Protein AF-A0A2A2L6I9-F1 (afdb_monomer_lite)

Secondary structure (DSSP, 8-state):
-HHHHHHHHHHHHHHHHHHHHHHTTTTS---------TTS-HHHHHHHHHHHHHHHHHHHHHHHHH-TTTT-HHHHHHHHHHHHHHHHHHHHHHHHHHHHHHHHTTSS---HHHHHHHHHHHHHHHHHHHHHHHHHHHHHHHHHHHHHHHHHHHHHHHHHHHHHHHHHHHHHHTS------

Structure (mmCIF, N/CA/C/O backbone):
data_AF-A0A2A2L6I9-F1
#
_entry.id   AF-A0A2A2L6I9-F1
#
loop_
_atom_site.group_PDB
_atom_site.id
_atom_site.type_symbol
_atom_site.label_atom_id
_atom_site.label_alt_id
_atom_site.label_comp_id
_atom_site.label_asym_id
_atom_site.label_entity_id
_atom_site.label_seq_id
_atom_site.pdbx_PDB_ins_code
_atom_site.Cartn_x
_atom_site.Cartn_y
_atom_site.Cartn_z
_atom_site.occupancy
_atom_site.B_iso_or_equiv
_atom_site.auth_seq_id
_atom_site.auth_comp_id
_atom_site.auth_asym_id
_atom_site.auth_atom_id
_atom_site.pdbx_PDB_model_num
ATOM 1 N N . MET A 1 1 ? -17.075 16.777 14.984 1.00 38.91 1 MET A N 1
ATOM 2 C CA . MET A 1 1 ? -16.434 16.858 13.651 1.00 38.91 1 MET A CA 1
ATOM 3 C C . MET A 1 1 ? -14.993 17.407 13.669 1.00 38.91 1 MET A C 1
ATOM 5 O O . MET A 1 1 ? -14.128 16.687 13.189 1.00 38.91 1 MET A O 1
ATOM 9 N N . PRO A 1 2 ? -14.644 18.585 14.237 1.00 40.34 2 PRO A N 1
ATOM 10 C CA . PRO A 1 2 ? -13.275 19.138 14.115 1.00 40.34 2 PRO A CA 1
ATOM 11 C C . PRO A 1 2 ? -12.189 18.403 14.934 1.00 40.34 2 PRO A C 1
ATOM 13 O O . PRO A 1 2 ? -11.022 18.382 14.549 1.00 40.34 2 PRO A O 1
ATOM 16 N N . LEU A 1 3 ? -12.564 17.733 16.030 1.00 40.69 3 LEU A N 1
ATOM 17 C CA . LEU A 1 3 ? -11.631 16.991 16.896 1.00 40.69 3 LEU A CA 1
ATOM 18 C C . LEU A 1 3 ? -11.050 15.724 16.234 1.00 40.69 3 LEU A C 1
ATOM 20 O O . LEU A 1 3 ? -9.909 15.354 16.504 1.00 40.69 3 LEU A O 1
ATOM 24 N N . GLN A 1 4 ? -11.801 15.088 15.329 1.00 46.38 4 GLN A N 1
ATOM 25 C CA . GLN A 1 4 ? -11.391 13.858 14.635 1.00 46.38 4 GLN A CA 1
ATOM 26 C C . GLN A 1 4 ? -10.312 14.131 13.573 1.00 46.38 4 GLN A C 1
ATOM 28 O O . GLN A 1 4 ? -9.378 13.346 13.420 1.00 46.38 4 GLN A O 1
ATOM 33 N N . ILE A 1 5 ? -10.392 15.281 12.893 1.00 47.16 5 ILE A N 1
ATOM 34 C CA . ILE A 1 5 ? -9.386 15.738 11.919 1.00 47.16 5 ILE A CA 1
ATOM 35 C C . ILE A 1 5 ? -8.085 16.121 12.634 1.00 47.16 5 ILE A C 1
ATOM 37 O O . ILE A 1 5 ? -7.003 15.747 12.186 1.00 47.16 5 ILE A O 1
ATOM 41 N N . GLY A 1 6 ? -8.185 16.793 13.787 1.00 37.38 6 GLY A N 1
ATOM 42 C CA . GLY A 1 6 ? -7.021 17.161 14.599 1.00 37.38 6 GLY A CA 1
ATOM 43 C C . GLY A 1 6 ? -6.247 15.955 15.139 1.00 37.38 6 GLY A C 1
ATOM 44 O O . GLY A 1 6 ? -5.018 15.982 15.174 1.00 37.38 6 GLY A O 1
ATOM 45 N N . LEU A 1 7 ? -6.944 14.877 15.514 1.00 45.28 7 LEU A N 1
ATOM 46 C CA . LEU A 1 7 ? -6.308 13.625 15.937 1.00 45.28 7 LEU A CA 1
ATOM 47 C C . LEU A 1 7 ? -5.607 12.920 14.769 1.00 45.28 7 LEU A C 1
ATOM 49 O O . LEU A 1 7 ? -4.451 12.538 14.913 1.00 45.28 7 LEU A O 1
ATOM 53 N N . ARG A 1 8 ? -6.245 12.840 13.592 1.00 50.06 8 ARG A N 1
ATOM 54 C CA . ARG A 1 8 ? -5.625 12.260 12.386 1.00 50.06 8 ARG A CA 1
ATOM 55 C C . ARG A 1 8 ? -4.367 13.015 11.954 1.00 50.06 8 ARG A C 1
ATOM 57 O O . ARG A 1 8 ? -3.355 12.382 11.676 1.00 50.06 8 ARG A O 1
ATOM 64 N N . LEU A 1 9 ? -4.391 14.350 11.967 1.00 46.31 9 LEU A N 1
ATOM 65 C CA . LEU A 1 9 ? -3.218 15.173 11.646 1.00 46.31 9 LEU A CA 1
ATOM 66 C C . LEU A 1 9 ? -2.073 14.978 12.646 1.00 46.31 9 LEU A C 1
ATOM 68 O O . LEU A 1 9 ? -0.921 14.885 12.237 1.00 46.31 9 LEU A O 1
ATOM 72 N N . LYS A 1 10 ? -2.372 14.863 13.946 1.00 51.19 10 LYS A N 1
ATOM 73 C CA . LYS A 1 10 ? -1.352 14.593 14.973 1.00 51.19 10 LYS A CA 1
ATOM 74 C C . LYS A 1 10 ? -0.727 13.207 14.819 1.00 51.19 10 LYS A C 1
ATOM 76 O O . LYS A 1 10 ? 0.487 13.084 14.953 1.00 51.19 10 LYS A O 1
ATOM 81 N N . THR A 1 11 ? -1.523 12.189 14.492 1.00 52.75 11 THR A N 1
ATOM 82 C CA . THR A 1 11 ? -1.024 10.832 14.224 1.00 52.75 11 THR A CA 1
ATOM 83 C C . THR A 1 11 ? -0.138 10.797 12.978 1.00 52.75 11 THR A C 1
ATOM 85 O O . THR A 1 11 ? 0.939 10.210 13.021 1.00 52.75 11 THR A O 1
ATOM 88 N N . ILE A 1 12 ? -0.531 11.494 11.905 1.00 54.88 12 ILE A N 1
ATOM 89 C CA . ILE A 1 12 ? 0.277 11.625 10.682 1.00 54.88 12 ILE A CA 1
ATOM 90 C C . ILE A 1 12 ? 1.595 12.353 10.977 1.00 54.88 12 ILE A C 1
ATOM 92 O O . ILE A 1 12 ? 2.658 11.855 10.616 1.00 54.88 12 ILE A O 1
ATOM 96 N N . SER A 1 13 ? 1.558 13.486 11.685 1.00 50.38 13 SER A N 1
ATOM 97 C CA . SER A 1 13 ? 2.772 14.221 12.062 1.00 50.38 13 SER A CA 1
ATOM 98 C C . SER A 1 13 ? 3.706 13.390 12.943 1.00 50.38 13 SER A C 1
ATOM 100 O O . SER A 1 13 ? 4.908 13.369 12.699 1.00 50.38 13 SER A O 1
ATOM 102 N N . SER A 1 14 ? 3.167 12.643 13.910 1.00 46.91 14 SER A N 1
ATOM 103 C CA . SER A 1 14 ? 3.964 11.767 14.777 1.00 46.91 14 SER A CA 1
ATOM 104 C C . SER A 1 14 ? 4.599 10.602 14.007 1.00 46.91 14 SER A C 1
ATOM 106 O O . SER A 1 14 ? 5.766 10.285 14.233 1.00 46.91 14 SER A O 1
ATOM 108 N N . ALA A 1 15 ? 3.881 10.009 13.051 1.00 49.06 15 ALA A N 1
ATOM 109 C CA . ALA A 1 15 ? 4.420 8.953 12.199 1.00 49.06 15 ALA A CA 1
ATOM 110 C C . ALA A 1 15 ? 5.501 9.477 11.231 1.00 49.06 15 ALA A C 1
ATOM 112 O O . ALA A 1 15 ? 6.518 8.815 11.021 1.00 49.06 15 ALA A O 1
ATOM 113 N N . MET A 1 16 ? 5.337 10.695 10.698 1.00 47.97 16 MET A N 1
ATOM 114 C CA . MET A 1 16 ? 6.369 11.362 9.893 1.00 47.97 16 MET A CA 1
ATOM 115 C C . MET A 1 16 ? 7.635 11.683 10.704 1.00 47.97 16 MET A C 1
ATOM 117 O O . MET A 1 16 ? 8.743 11.543 10.183 1.00 47.97 16 MET A O 1
ATOM 121 N N . GLU A 1 17 ? 7.495 12.076 11.974 1.00 51.25 17 GLU A N 1
ATOM 122 C CA . GLU A 1 17 ? 8.618 12.303 12.897 1.00 51.25 17 GLU A CA 1
ATOM 123 C C . GLU A 1 17 ? 9.405 11.002 13.138 1.00 51.25 17 GLU A C 1
ATOM 125 O O . GLU A 1 17 ? 10.629 10.970 13.012 1.00 51.25 17 GLU A O 1
ATOM 130 N N . GLN A 1 18 ? 8.705 9.890 13.398 1.00 55.19 18 GLN A N 1
ATOM 131 C CA . GLN A 1 18 ? 9.340 8.584 13.613 1.00 55.19 18 GLN A CA 1
ATOM 132 C C . GLN A 1 18 ? 10.045 8.046 12.360 1.00 55.19 18 GLN A C 1
ATOM 134 O O . GLN A 1 18 ? 11.099 7.415 12.469 1.00 55.19 18 GLN A O 1
ATOM 139 N N . LEU A 1 19 ? 9.516 8.333 11.168 1.00 52.22 19 LEU A N 1
ATOM 140 C CA . LEU A 1 19 ? 10.171 8.002 9.901 1.00 52.22 19 LEU A CA 1
ATOM 141 C C . LEU A 1 19 ? 11.444 8.826 9.676 1.00 52.22 19 LEU A C 1
ATOM 143 O O . LEU A 1 19 ? 12.457 8.266 9.260 1.00 52.22 19 LEU A O 1
ATOM 147 N N . ARG A 1 20 ? 11.439 10.124 10.012 1.00 55.09 20 ARG A N 1
ATOM 148 C CA . ARG A 1 20 ? 12.654 10.956 9.967 1.00 55.09 20 ARG A CA 1
ATOM 149 C C . ARG A 1 20 ? 13.752 10.411 10.878 1.00 55.09 20 ARG A C 1
ATOM 151 O O . ARG A 1 20 ? 14.886 10.277 10.430 1.00 55.09 20 ARG A O 1
ATOM 158 N N . LEU A 1 21 ? 13.399 10.034 12.107 1.00 50.38 21 LEU A N 1
ATOM 159 C CA . LEU A 1 21 ? 14.338 9.476 13.088 1.00 50.38 21 LEU A CA 1
ATOM 160 C C . LEU A 1 21 ? 14.895 8.104 12.671 1.00 50.38 21 LEU A C 1
ATOM 162 O O . LEU A 1 21 ? 16.037 7.770 12.984 1.00 50.38 21 LEU A O 1
ATOM 166 N N . ARG A 1 22 ? 14.115 7.299 11.937 1.00 51.44 22 ARG A N 1
ATOM 167 C CA . ARG A 1 22 ? 14.594 6.027 11.377 1.00 51.44 22 ARG A CA 1
ATOM 168 C C . ARG A 1 22 ? 15.551 6.234 10.207 1.00 51.44 22 ARG A C 1
ATOM 170 O O . ARG A 1 22 ? 16.574 5.559 10.166 1.00 51.44 22 ARG A O 1
ATOM 177 N N . SER A 1 23 ? 15.272 7.183 9.315 1.00 47.41 23 SER A N 1
ATOM 178 C CA . SER A 1 23 ? 16.138 7.496 8.169 1.00 47.41 23 SER A CA 1
ATOM 179 C C . SER A 1 23 ? 17.520 8.017 8.576 1.00 47.41 23 SER A C 1
ATOM 181 O O . SER A 1 23 ? 18.491 7.767 7.870 1.00 47.41 23 SER A O 1
ATOM 183 N N . THR A 1 24 ? 17.646 8.680 9.729 1.00 46.28 24 THR A N 1
ATOM 184 C CA . THR A 1 24 ? 18.945 9.151 10.248 1.00 46.28 24 THR A CA 1
ATOM 185 C C . THR A 1 24 ? 19.776 8.062 10.933 1.00 46.28 24 THR A C 1
ATOM 187 O O . THR A 1 24 ? 20.969 8.257 11.134 1.00 46.28 24 THR A O 1
ATOM 190 N N . ASN A 1 25 ? 19.187 6.909 11.275 1.00 42.19 25 ASN A N 1
ATOM 191 C CA . ASN A 1 25 ? 19.908 5.806 11.924 1.00 42.19 25 ASN A CA 1
ATOM 192 C C . ASN A 1 25 ? 20.440 4.750 10.938 1.00 42.19 25 ASN A C 1
ATOM 194 O O . ASN A 1 25 ? 21.305 3.962 11.310 1.00 42.19 25 ASN A O 1
ATOM 198 N N . THR A 1 26 ? 19.974 4.729 9.681 1.00 40.12 26 THR A N 1
ATOM 199 C CA . THR A 1 26 ? 20.420 3.749 8.664 1.00 40.12 26 THR A CA 1
ATOM 200 C C . THR A 1 26 ? 21.701 4.157 7.925 1.00 40.12 26 THR A C 1
ATOM 202 O O . THR A 1 26 ? 22.209 3.375 7.124 1.00 40.12 26 THR A O 1
ATOM 205 N N . THR A 1 27 ? 22.262 5.342 8.184 1.00 42.59 27 THR A N 1
ATOM 206 C CA . THR A 1 27 ? 23.504 5.812 7.542 1.00 42.59 27 THR A CA 1
ATOM 207 C C . THR A 1 27 ? 24.783 5.402 8.278 1.00 42.59 27 THR A C 1
ATOM 209 O O . THR A 1 27 ? 25.868 5.666 7.771 1.00 42.59 27 THR A O 1
ATOM 212 N N . ASN A 1 28 ? 24.691 4.724 9.429 1.00 39.12 28 ASN A N 1
ATOM 213 C CA . ASN A 1 28 ? 25.862 4.407 10.266 1.00 39.12 28 ASN A CA 1
ATOM 214 C C . ASN A 1 28 ? 26.299 2.931 10.225 1.00 39.12 28 ASN A C 1
ATOM 216 O O . ASN A 1 28 ? 27.093 2.501 11.054 1.00 39.12 28 ASN A O 1
ATOM 220 N N . THR A 1 29 ? 25.813 2.138 9.269 1.00 37.53 29 THR A N 1
ATOM 221 C CA . THR A 1 29 ? 26.261 0.744 9.075 1.00 37.53 29 THR A CA 1
ATOM 222 C C . THR A 1 29 ? 26.540 0.468 7.600 1.00 37.53 29 THR A C 1
ATOM 224 O O . THR A 1 29 ? 25.998 -0.442 6.986 1.00 37.53 29 THR A O 1
ATOM 227 N N . ALA A 1 30 ? 27.394 1.302 7.008 1.00 43.31 30 ALA A N 1
ATOM 228 C CA . ALA A 1 30 ? 28.078 0.987 5.763 1.00 43.31 30 ALA A CA 1
ATOM 229 C C . ALA A 1 30 ? 29.505 0.542 6.102 1.00 43.31 30 ALA A C 1
ATOM 231 O O . ALA A 1 30 ? 30.431 1.348 6.132 1.00 43.31 30 ALA A O 1
ATOM 232 N N . THR A 1 31 ? 29.678 -0.749 6.365 1.00 33.31 31 THR A N 1
ATOM 233 C CA . THR A 1 31 ? 30.990 -1.396 6.292 1.00 33.31 31 THR A CA 1
ATOM 234 C C . THR A 1 31 ? 30.856 -2.656 5.465 1.00 33.31 31 THR A C 1
ATOM 236 O O . THR A 1 31 ? 30.152 -3.571 5.870 1.00 33.31 31 THR A O 1
ATOM 239 N N . SER A 1 32 ? 31.552 -2.619 4.327 1.00 39.22 32 SER A N 1
ATOM 240 C CA . SER A 1 32 ? 32.210 -3.731 3.642 1.00 39.22 32 SER A CA 1
ATOM 241 C C . SER A 1 32 ? 31.392 -4.996 3.403 1.00 39.22 32 SER A C 1
ATOM 243 O O . SER A 1 32 ? 31.122 -5.756 4.320 1.00 39.22 32 SER A O 1
ATOM 245 N N . ASP A 1 33 ? 31.038 -5.219 2.140 1.00 30.39 33 ASP A N 1
ATOM 246 C CA . ASP A 1 33 ? 31.552 -6.327 1.317 1.00 30.39 33 ASP A CA 1
ATOM 247 C C . ASP A 1 33 ? 30.871 -6.179 -0.053 1.00 30.39 33 ASP A C 1
ATOM 249 O O . ASP A 1 33 ? 29.650 -6.149 -0.174 1.00 30.39 33 ASP A O 1
ATOM 253 N N . SER A 1 34 ? 31.585 -5.647 -1.046 1.00 42.44 34 SER A N 1
ATOM 254 C CA . SER A 1 34 ? 32.344 -6.408 -2.047 1.00 42.44 34 SER A CA 1
ATOM 255 C C . SER A 1 34 ? 31.492 -7.485 -2.740 1.00 42.44 34 SER A C 1
ATOM 257 O O . SER A 1 34 ? 30.863 -8.308 -2.092 1.00 42.44 34 SER A O 1
ATOM 259 N N . GLU A 1 35 ? 31.485 -7.435 -4.077 1.00 33.31 35 GLU A N 1
ATOM 260 C CA . GLU A 1 35 ? 30.740 -8.299 -5.014 1.00 33.31 35 GLU A CA 1
ATOM 261 C C . GLU A 1 35 ? 29.328 -7.827 -5.405 1.00 33.31 35 GLU A C 1
ATOM 263 O O . GLU A 1 35 ? 28.286 -8.410 -5.105 1.00 33.31 35 GLU A O 1
ATOM 268 N N . TRP A 1 36 ? 29.322 -6.773 -6.226 1.00 39.94 36 TRP A N 1
ATOM 269 C CA . TRP A 1 36 ? 28.237 -6.421 -7.142 1.00 39.94 36 TRP A CA 1
ATOM 270 C C . TRP A 1 36 ? 27.996 -7.566 -8.148 1.00 39.94 36 TRP A C 1
ATOM 272 O O . TRP A 1 36 ? 28.469 -7.545 -9.286 1.00 39.94 36 TRP A O 1
ATOM 282 N N . SER A 1 37 ? 27.272 -8.601 -7.715 1.00 31.28 37 SER A N 1
ATOM 283 C CA . SER A 1 37 ? 26.830 -9.699 -8.573 1.00 31.28 37 SER A CA 1
ATOM 284 C C . SER A 1 37 ? 25.782 -9.182 -9.562 1.00 31.28 37 SER A C 1
ATOM 286 O O . SER A 1 37 ? 24.651 -8.841 -9.217 1.00 31.28 37 SER A O 1
ATOM 288 N N . THR A 1 38 ? 26.177 -9.110 -10.827 1.00 36.50 38 THR A N 1
ATOM 289 C CA . THR A 1 38 ? 25.516 -8.458 -11.968 1.00 36.50 38 THR A CA 1
ATOM 290 C C . THR A 1 38 ? 24.217 -9.144 -12.438 1.00 36.50 38 THR A C 1
ATOM 292 O O . THR A 1 38 ? 23.836 -9.031 -13.603 1.00 36.50 38 THR A O 1
ATOM 295 N N . ARG A 1 39 ? 23.495 -9.868 -11.566 1.00 38.41 39 ARG A N 1
ATOM 296 C CA . ARG A 1 39 ? 22.352 -10.712 -11.974 1.00 38.41 39 ARG A CA 1
ATOM 297 C C . ARG A 1 39 ? 21.090 -10.637 -11.110 1.00 38.41 39 ARG A C 1
ATOM 299 O O . ARG A 1 39 ? 20.065 -11.185 -11.513 1.00 38.41 39 ARG A O 1
ATOM 306 N N . SER A 1 40 ? 21.091 -9.918 -9.992 1.00 39.00 40 SER A N 1
ATOM 307 C CA . SER A 1 40 ? 19.892 -9.681 -9.170 1.00 39.00 40 SER A CA 1
ATOM 308 C C . SER A 1 40 ? 19.272 -8.321 -9.514 1.00 39.00 40 SER A C 1
ATOM 310 O O . SER A 1 40 ? 19.580 -7.289 -8.928 1.00 39.00 40 SER A O 1
ATOM 312 N N . GLN A 1 41 ? 18.396 -8.313 -10.524 1.00 52.91 41 GLN A N 1
ATOM 313 C CA . GLN A 1 41 ? 17.720 -7.107 -11.014 1.00 52.91 41 GLN A CA 1
ATOM 314 C C . GLN A 1 41 ? 17.038 -6.305 -9.880 1.00 52.91 41 GLN A C 1
ATOM 316 O O . GLN A 1 41 ? 16.274 -6.892 -9.108 1.00 52.91 41 GLN A O 1
ATOM 321 N N . PRO A 1 42 ? 17.162 -4.962 -9.859 1.00 58.75 42 PRO A N 1
ATOM 322 C CA . PRO A 1 42 ? 16.393 -4.080 -8.971 1.00 58.75 42 PRO A CA 1
ATOM 323 C C . PRO A 1 42 ? 14.879 -4.345 -9.024 1.00 58.75 42 PRO A C 1
ATOM 325 O O . PRO A 1 42 ? 14.185 -4.259 -8.016 1.00 58.75 42 PRO A O 1
ATOM 328 N N . SER A 1 43 ? 14.364 -4.763 -10.185 1.00 62.28 43 SER A N 1
ATOM 329 C CA . SER A 1 43 ? 12.959 -5.137 -10.379 1.00 62.28 43 SER A CA 1
ATOM 330 C C . SER A 1 43 ? 12.532 -6.401 -9.621 1.00 62.28 43 SER A C 1
ATOM 332 O O . SER A 1 43 ? 11.356 -6.523 -9.287 1.00 62.28 43 SER A O 1
ATOM 334 N N . CYS A 1 44 ? 13.445 -7.333 -9.326 1.00 70.44 44 CYS A N 1
ATOM 335 C CA . CYS A 1 44 ? 13.152 -8.524 -8.523 1.00 70.44 44 CYS A CA 1
ATOM 336 C C . CYS A 1 44 ? 12.894 -8.141 -7.059 1.00 70.44 44 CYS A C 1
ATOM 338 O O . CYS A 1 44 ? 11.920 -8.599 -6.464 1.00 70.44 44 CYS A O 1
ATOM 340 N N . SER A 1 45 ? 13.702 -7.221 -6.522 1.00 82.00 45 SER A N 1
ATOM 341 C CA . SER A 1 45 ? 13.511 -6.671 -5.176 1.00 82.00 45 SER A CA 1
ATOM 342 C C . SER A 1 45 ? 12.159 -5.955 -5.046 1.00 82.00 45 SER A C 1
ATOM 344 O O . SER A 1 45 ? 11.371 -6.286 -4.161 1.00 82.00 45 SER A O 1
ATOM 346 N N . VAL A 1 46 ? 11.814 -5.085 -6.008 1.00 88.00 46 VAL A N 1
ATOM 347 C CA . VAL A 1 46 ? 10.513 -4.385 -6.027 1.00 88.00 46 VAL A CA 1
ATOM 348 C C . VAL A 1 46 ? 9.336 -5.357 -6.126 1.00 88.00 46 VAL A C 1
ATOM 350 O O . VAL A 1 46 ? 8.327 -5.185 -5.448 1.00 88.00 46 VAL A O 1
ATOM 353 N N . ARG A 1 47 ? 9.441 -6.417 -6.938 1.00 91.44 47 ARG A N 1
ATOM 354 C CA . ARG A 1 47 ? 8.389 -7.446 -7.021 1.00 91.44 47 ARG A CA 1
ATOM 355 C C . ARG A 1 47 ? 8.187 -8.147 -5.685 1.00 91.44 47 ARG A C 1
ATOM 357 O O . ARG A 1 47 ? 7.046 -8.285 -5.253 1.00 91.44 47 ARG A O 1
ATOM 364 N N . SER A 1 48 ? 9.268 -8.575 -5.040 1.00 91.12 48 SER A N 1
ATOM 365 C CA . SER A 1 48 ? 9.214 -9.230 -3.730 1.00 91.12 48 SER A CA 1
ATOM 366 C C . SER A 1 48 ? 8.614 -8.313 -2.665 1.00 91.12 48 SER A C 1
ATOM 368 O O . SER A 1 48 ? 7.756 -8.755 -1.901 1.00 91.12 48 SER A O 1
ATOM 370 N N . TRP A 1 49 ? 8.984 -7.029 -2.673 1.00 94.31 49 TRP A N 1
ATOM 371 C CA . TRP A 1 49 ? 8.385 -6.018 -1.803 1.00 94.31 49 TRP A CA 1
ATOM 372 C C . TRP A 1 49 ? 6.876 -5.872 -2.054 1.00 94.31 49 TRP A C 1
ATOM 374 O O . TRP A 1 49 ? 6.091 -6.032 -1.123 1.00 94.31 49 TRP A O 1
ATOM 384 N N . LEU A 1 50 ? 6.442 -5.711 -3.312 1.00 94.00 50 LEU A N 1
ATOM 385 C CA . LEU A 1 50 ? 5.015 -5.646 -3.667 1.00 94.00 50 LEU A CA 1
ATOM 386 C C . LEU A 1 50 ? 4.237 -6.888 -3.199 1.00 94.00 50 LEU A C 1
ATOM 388 O O . LEU A 1 50 ? 3.119 -6.765 -2.706 1.00 94.00 50 LEU A O 1
ATOM 392 N N . HIS A 1 51 ? 4.821 -8.085 -3.317 1.00 95.44 51 HIS A N 1
ATOM 393 C CA . HIS A 1 51 ? 4.208 -9.316 -2.807 1.00 95.44 51 HIS A CA 1
ATOM 394 C C . HIS A 1 51 ? 4.111 -9.346 -1.274 1.00 95.44 51 HIS A C 1
ATOM 396 O O . HIS A 1 51 ? 3.134 -9.875 -0.741 1.00 95.44 51 HIS A O 1
ATOM 402 N N . SER A 1 52 ? 5.099 -8.795 -0.565 1.00 95.94 52 SER A N 1
ATOM 403 C CA . SER A 1 52 ? 5.058 -8.668 0.896 1.00 95.94 52 SER A CA 1
ATOM 404 C C . SER A 1 52 ? 3.927 -7.741 1.338 1.00 95.94 52 SER A C 1
ATOM 406 O O . SER A 1 52 ? 3.091 -8.144 2.146 1.00 95.94 52 SER A O 1
ATOM 408 N N . ILE A 1 53 ? 3.843 -6.553 0.732 1.00 96.12 53 ILE A N 1
ATOM 409 C CA . ILE A 1 53 ? 2.777 -5.577 0.982 1.00 96.12 53 ILE A CA 1
ATOM 410 C C . ILE A 1 53 ? 1.401 -6.192 0.728 1.00 96.12 53 ILE A C 1
ATOM 412 O O . ILE A 1 53 ? 0.500 -6.075 1.555 1.00 96.12 53 ILE A O 1
ATOM 416 N N . GLU A 1 54 ? 1.231 -6.888 -0.398 1.00 96.81 54 GLU A N 1
ATOM 417 C CA . GLU A 1 54 ? -0.031 -7.548 -0.736 1.00 96.81 54 GLU A CA 1
ATOM 418 C C . GLU A 1 54 ? -0.434 -8.586 0.322 1.00 96.81 54 GLU A C 1
ATOM 420 O O . GLU A 1 54 ? -1.602 -8.671 0.707 1.00 96.81 54 GLU A O 1
ATOM 425 N N . ARG A 1 55 ? 0.532 -9.362 0.830 1.00 97.75 55 ARG A N 1
ATOM 426 C CA . ARG A 1 55 ? 0.292 -10.333 1.903 1.00 97.75 55 ARG A CA 1
ATOM 427 C C . ARG A 1 55 ? -0.123 -9.641 3.201 1.00 97.75 55 ARG A C 1
ATOM 429 O O . ARG A 1 55 ? -1.061 -10.103 3.844 1.00 97.75 55 ARG A O 1
ATOM 436 N N . GLN A 1 56 ? 0.547 -8.552 3.574 1.00 97.06 56 GLN A N 1
ATOM 437 C CA . GLN A 1 56 ? 0.226 -7.783 4.780 1.00 97.06 56 GLN A CA 1
ATOM 438 C C . GLN A 1 56 ? -1.159 -7.131 4.685 1.00 97.06 56 GLN A C 1
ATOM 440 O O . GLN A 1 56 ? -1.926 -7.204 5.641 1.00 97.06 56 GLN A O 1
ATOM 445 N N . LEU A 1 57 ? -1.528 -6.575 3.524 1.00 95.75 57 LEU A N 1
ATOM 446 C CA . LEU A 1 57 ? -2.878 -6.051 3.290 1.00 95.75 57 LEU A CA 1
ATOM 447 C C . LEU A 1 57 ? -3.936 -7.146 3.452 1.00 95.75 57 LEU A C 1
ATOM 449 O O . LEU A 1 57 ? -4.894 -6.956 4.196 1.00 95.75 57 LEU A O 1
ATOM 453 N N . LYS A 1 58 ? -3.733 -8.316 2.832 1.00 96.31 58 LYS A N 1
ATOM 454 C CA . LYS A 1 58 ? -4.648 -9.463 2.960 1.00 96.31 58 LYS A CA 1
ATOM 455 C C . LYS A 1 58 ? -4.784 -9.952 4.405 1.00 96.31 58 LYS A C 1
ATOM 457 O O . LYS A 1 58 ? -5.876 -10.340 4.818 1.00 96.31 58 LYS A O 1
ATOM 462 N N . ASP A 1 59 ? -3.702 -9.928 5.182 1.00 95.25 59 ASP A N 1
ATOM 463 C CA . ASP A 1 59 ? -3.749 -10.269 6.607 1.00 95.25 59 ASP A CA 1
ATOM 464 C C . ASP A 1 59 ? -4.584 -9.259 7.410 1.00 95.25 59 ASP A C 1
ATOM 466 O O . ASP A 1 59 ? -5.467 -9.655 8.172 1.00 95.25 59 ASP A O 1
ATOM 470 N N . LEU A 1 60 ? -4.391 -7.956 7.182 1.00 94.50 60 LEU A N 1
ATOM 471 C CA . LEU A 1 60 ? -5.192 -6.910 7.826 1.00 94.50 60 LEU A CA 1
ATOM 472 C C . LEU A 1 60 ? -6.679 -7.008 7.451 1.00 94.50 60 LEU A C 1
ATOM 474 O O . LEU A 1 60 ? -7.539 -6.901 8.328 1.00 94.50 60 LEU A O 1
ATOM 478 N N . GLU A 1 61 ? -6.997 -7.272 6.180 1.00 94.25 61 GLU A N 1
ATOM 479 C CA . GLU A 1 61 ? -8.373 -7.529 5.731 1.00 94.25 61 GLU A CA 1
ATOM 480 C C . GLU A 1 61 ? -8.980 -8.736 6.447 1.00 94.25 61 GLU A C 1
ATOM 482 O O . GLU A 1 61 ? -10.105 -8.674 6.950 1.00 94.25 61 GLU A O 1
ATOM 487 N N . LYS A 1 62 ? -8.227 -9.833 6.549 1.00 93.56 62 LYS A N 1
ATOM 488 C CA . LYS A 1 62 ? -8.669 -11.033 7.259 1.00 93.56 62 LYS A CA 1
ATOM 489 C C . LYS A 1 62 ? -8.906 -10.746 8.739 1.00 93.56 62 LYS A C 1
ATOM 491 O O . LYS A 1 62 ? -9.932 -11.167 9.274 1.00 93.56 62 LYS A O 1
ATOM 496 N N . ARG A 1 63 ? -8.006 -10.017 9.401 1.00 91.69 63 ARG A N 1
ATOM 497 C CA . ARG A 1 63 ? -8.151 -9.613 10.809 1.00 91.69 63 ARG A 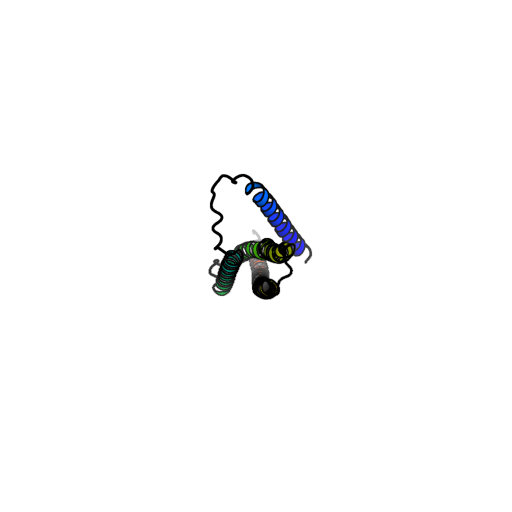CA 1
ATOM 498 C C . ARG A 1 63 ? -9.382 -8.733 11.026 1.00 91.69 63 ARG A C 1
ATOM 500 O O . ARG A 1 63 ? -10.061 -8.898 12.040 1.00 91.69 63 ARG A O 1
ATOM 507 N N . LEU A 1 64 ? -9.705 -7.853 10.073 1.00 90.69 64 LEU A N 1
ATOM 508 C CA . LEU A 1 64 ? -10.940 -7.067 10.088 1.00 90.69 64 LEU A CA 1
ATOM 509 C C . LEU A 1 64 ? -12.178 -7.967 9.985 1.00 90.69 64 LEU A C 1
ATOM 511 O O . LEU A 1 64 ? -13.116 -7.821 10.766 1.00 90.69 64 LEU A O 1
ATOM 515 N N . LEU A 1 65 ? -12.189 -8.898 9.028 1.00 88.69 65 LEU A N 1
ATOM 516 C CA . LEU A 1 65 ? -13.335 -9.770 8.754 1.00 88.69 65 LEU A CA 1
ATOM 517 C C . LEU A 1 65 ? -13.606 -10.765 9.885 1.00 88.69 65 LEU A C 1
ATOM 519 O O . LEU A 1 65 ? -14.750 -10.932 10.291 1.00 88.69 65 LEU A O 1
ATOM 523 N N . THR A 1 66 ? -12.555 -11.404 10.392 1.00 85.19 66 THR A N 1
ATOM 524 C CA . THR A 1 66 ? -12.646 -12.487 11.385 1.00 85.19 66 THR A CA 1
ATOM 525 C C . THR A 1 66 ? -12.738 -11.991 12.825 1.00 85.19 66 THR A C 1
ATOM 527 O O . THR A 1 66 ? -12.959 -12.792 13.727 1.00 85.19 66 THR A O 1
ATOM 530 N N . GLY A 1 67 ? -12.528 -10.693 13.071 1.00 74.44 67 GLY A N 1
ATOM 531 C CA . GLY A 1 67 ? -12.505 -10.145 14.428 1.00 74.44 67 GLY A CA 1
ATOM 532 C C . GLY A 1 67 ? -11.347 -10.668 15.288 1.00 74.44 67 GLY A C 1
ATOM 533 O O . GLY A 1 67 ? -11.357 -10.460 16.500 1.00 74.44 67 GLY A O 1
ATOM 534 N N . GLN A 1 68 ? -10.329 -11.302 14.684 1.00 65.00 68 GLN A N 1
ATOM 535 C CA . GLN A 1 68 ? -9.183 -11.919 15.374 1.00 65.00 68 GLN A CA 1
ATOM 536 C C . GLN A 1 68 ? -8.418 -10.962 16.302 1.00 65.00 68 GLN A C 1
ATOM 538 O O . GLN A 1 68 ? -7.736 -11.410 17.217 1.00 65.00 68 GLN A O 1
ATOM 543 N N . THR A 1 69 ? -8.559 -9.645 16.127 1.00 61.12 69 THR A N 1
ATOM 544 C CA . THR A 1 69 ? -7.962 -8.635 17.016 1.00 61.12 69 THR A CA 1
ATOM 545 C C . THR A 1 69 ? -8.714 -8.469 18.353 1.00 61.12 69 THR A C 1
ATOM 547 O O . THR A 1 69 ? -8.480 -7.488 19.057 1.00 61.12 69 THR A O 1
ATOM 550 N N . GLY A 1 70 ? -9.650 -9.362 18.703 1.00 59.41 70 GLY A N 1
ATOM 551 C CA . GLY A 1 70 ? -10.422 -9.284 19.953 1.00 59.41 70 GLY A CA 1
ATOM 552 C C . GLY A 1 70 ? -11.231 -7.988 20.078 1.00 59.41 70 GLY A C 1
ATOM 553 O O . GLY A 1 70 ? -11.377 -7.452 21.170 1.00 59.41 70 GLY A O 1
ATOM 554 N N . GLY A 1 71 ? -11.669 -7.422 18.948 1.00 64.88 71 GLY A N 1
ATOM 555 C CA . GLY A 1 71 ? -12.361 -6.129 18.905 1.00 64.88 71 GLY A CA 1
ATOM 556 C C . GLY A 1 71 ? -11.460 -4.889 18.983 1.00 64.88 71 GLY A C 1
ATOM 557 O O . GLY A 1 71 ? -11.975 -3.776 18.921 1.00 64.88 71 GLY A O 1
ATOM 558 N N . ASN A 1 72 ? -10.127 -5.022 19.055 1.00 82.50 72 ASN A N 1
ATOM 559 C CA . ASN A 1 72 ? -9.231 -3.860 19.077 1.00 82.50 72 ASN A CA 1
ATOM 560 C C . ASN A 1 72 ? -9.026 -3.267 17.666 1.00 82.50 72 ASN A C 1
ATOM 562 O O . ASN A 1 72 ? -7.975 -3.415 17.035 1.00 82.50 72 ASN A O 1
ATOM 566 N N . LEU A 1 73 ? -10.070 -2.596 17.170 1.00 86.12 73 LEU A N 1
ATOM 567 C CA . LEU A 1 73 ? -10.084 -1.877 15.892 1.00 86.12 73 LEU A CA 1
ATOM 568 C C . LEU A 1 73 ? -9.053 -0.741 15.857 1.00 86.12 73 LEU A C 1
ATOM 570 O O . LEU A 1 73 ? -8.498 -0.460 14.800 1.00 86.12 73 LEU A O 1
ATOM 574 N N . THR A 1 74 ? -8.736 -0.138 17.005 1.00 86.94 74 THR A N 1
ATOM 575 C CA . THR A 1 74 ? -7.730 0.928 17.115 1.00 86.94 74 THR A CA 1
ATOM 576 C C . THR A 1 74 ? -6.328 0.423 16.782 1.00 86.94 74 THR A C 1
ATOM 578 O O . THR A 1 74 ? -5.612 1.066 16.017 1.00 86.94 74 THR A O 1
ATOM 581 N N . LYS A 1 75 ? -5.937 -0.752 17.297 1.00 89.06 75 LYS A N 1
ATOM 582 C CA . LYS A 1 75 ? -4.655 -1.382 16.945 1.00 89.06 75 LYS A CA 1
ATOM 583 C C . LYS A 1 75 ? -4.614 -1.761 15.466 1.00 89.06 75 LYS A C 1
ATOM 585 O O . LYS A 1 75 ? -3.611 -1.521 14.809 1.00 89.06 75 LYS A O 1
ATOM 590 N N . LEU A 1 76 ? -5.705 -2.321 14.939 1.00 90.94 76 LEU A N 1
ATOM 591 C CA . LEU A 1 76 ? -5.796 -2.672 13.520 1.00 90.94 76 LEU A CA 1
ATOM 592 C C . LEU A 1 76 ? -5.648 -1.439 12.612 1.00 90.94 76 LEU A C 1
ATOM 594 O O . LEU A 1 76 ? -4.953 -1.510 11.603 1.00 90.94 76 LEU A O 1
ATOM 598 N N . LEU A 1 77 ? -6.261 -0.312 12.989 1.00 90.12 77 LEU A N 1
ATOM 599 C CA . LEU A 1 77 ? -6.109 0.960 12.286 1.00 90.12 77 LEU A CA 1
ATOM 600 C C . LEU A 1 77 ? -4.663 1.472 12.346 1.00 90.12 77 LEU A C 1
ATOM 602 O O . LEU A 1 77 ? -4.146 1.922 11.331 1.00 90.12 77 LEU A O 1
ATOM 606 N N . ALA A 1 78 ? -3.997 1.374 13.499 1.00 88.75 78 ALA A N 1
ATOM 607 C CA . ALA A 1 78 ? -2.596 1.773 13.633 1.00 88.75 78 ALA A CA 1
ATOM 608 C C . ALA A 1 78 ? -1.660 0.907 12.767 1.00 88.75 78 ALA A C 1
ATOM 610 O O . ALA A 1 78 ? -0.833 1.448 12.034 1.00 88.75 78 ALA A O 1
ATOM 611 N N . ASP A 1 79 ? -1.828 -0.422 12.795 1.00 91.81 79 ASP A N 1
ATOM 612 C CA . ASP A 1 79 ? -1.069 -1.355 11.947 1.00 91.81 79 ASP A CA 1
ATOM 613 C C . ASP A 1 79 ? -1.264 -1.017 10.454 1.00 91.81 79 ASP A C 1
ATOM 615 O O . ASP A 1 79 ? -0.313 -1.007 9.670 1.00 91.81 79 ASP A O 1
ATOM 619 N N . HIS A 1 80 ? -2.504 -0.699 10.065 1.00 94.25 80 HIS A N 1
ATOM 620 C CA . HIS A 1 80 ? -2.848 -0.285 8.706 1.00 94.25 80 HIS A CA 1
ATOM 621 C C . HIS A 1 80 ? -2.192 1.044 8.306 1.00 94.25 80 HIS A C 1
ATOM 623 O O . HIS A 1 80 ? -1.612 1.125 7.224 1.00 94.25 80 HIS A O 1
ATOM 629 N N . GLN A 1 81 ? -2.207 2.054 9.179 1.00 91.25 81 GLN A N 1
ATOM 630 C CA . GLN A 1 81 ? -1.589 3.360 8.919 1.00 91.25 81 GLN A CA 1
ATOM 631 C C . GLN A 1 81 ? -0.078 3.253 8.682 1.00 91.25 81 GLN A C 1
ATOM 633 O O . GLN A 1 81 ? 0.458 3.928 7.803 1.00 91.25 81 GLN A O 1
ATOM 638 N N . VAL A 1 82 ? 0.614 2.379 9.421 1.00 91.69 82 VAL A N 1
ATOM 639 C CA . VAL A 1 82 ? 2.043 2.104 9.195 1.00 91.69 82 VAL A CA 1
ATOM 640 C C . VAL A 1 82 ? 2.264 1.519 7.801 1.00 91.69 82 VAL A C 1
ATOM 642 O O . VAL A 1 82 ? 3.109 2.013 7.053 1.00 91.69 82 VAL A O 1
ATOM 645 N N . LEU A 1 83 ? 1.475 0.509 7.425 1.00 93.06 83 LEU A N 1
ATOM 646 C CA . LEU A 1 83 ? 1.585 -0.127 6.114 1.00 93.06 83 LEU A CA 1
ATOM 647 C C . LEU A 1 83 ? 1.277 0.857 4.977 1.00 93.06 83 LEU A C 1
ATOM 649 O O . LEU A 1 83 ? 1.964 0.870 3.961 1.00 93.06 83 LEU A O 1
ATOM 653 N N . GLN A 1 84 ? 0.274 1.713 5.149 1.00 90.56 84 GLN A N 1
ATOM 654 C CA . GLN A 1 84 ? -0.095 2.730 4.168 1.00 90.56 84 GLN A CA 1
ATOM 655 C C . GLN A 1 84 ? 1.036 3.736 3.921 1.00 90.56 84 GLN A C 1
ATOM 657 O O . GLN A 1 84 ? 1.306 4.095 2.772 1.00 90.56 84 GLN A O 1
ATOM 662 N N . LEU A 1 85 ? 1.727 4.161 4.982 1.00 87.12 85 LEU A N 1
ATOM 663 C CA . LEU A 1 85 ? 2.895 5.031 4.865 1.00 87.12 85 LEU A CA 1
ATOM 664 C C . LEU A 1 85 ? 4.045 4.342 4.133 1.00 87.12 85 LEU A C 1
ATOM 666 O O . LEU A 1 85 ? 4.679 4.972 3.286 1.00 87.12 85 LEU A O 1
ATOM 670 N N . GLU A 1 86 ? 4.300 3.063 4.414 1.00 89.00 86 GLU A N 1
ATOM 671 C CA . GLU A 1 86 ? 5.303 2.273 3.692 1.00 89.00 86 GLU A CA 1
ATOM 672 C C . GLU A 1 86 ? 4.965 2.178 2.198 1.00 89.00 86 GLU A C 1
ATOM 674 O O . GLU A 1 86 ? 5.812 2.474 1.354 1.00 89.00 86 GLU A O 1
ATOM 679 N N . ILE A 1 87 ? 3.710 1.858 1.858 1.00 87.75 87 ILE A N 1
ATOM 680 C CA . ILE A 1 87 ? 3.242 1.817 0.467 1.00 87.75 87 ILE A CA 1
ATOM 681 C C . ILE A 1 87 ? 3.500 3.157 -0.219 1.00 87.75 87 ILE A C 1
ATOM 683 O O . ILE A 1 87 ? 4.021 3.177 -1.332 1.00 87.75 87 ILE A O 1
ATOM 687 N N . GLN A 1 88 ? 3.151 4.273 0.420 1.00 85.56 88 GLN A N 1
ATOM 688 C CA . GLN A 1 88 ? 3.305 5.595 -0.178 1.00 85.56 88 GLN A CA 1
ATOM 689 C C . GLN A 1 88 ? 4.779 5.978 -0.357 1.00 85.56 88 GLN A C 1
ATOM 691 O O . GLN A 1 88 ? 5.176 6.418 -1.434 1.00 85.56 88 GLN A O 1
ATOM 696 N N . THR A 1 89 ? 5.587 5.837 0.691 1.00 84.38 89 THR A N 1
ATOM 697 C CA . THR A 1 89 ? 6.953 6.376 0.726 1.00 84.38 89 THR A CA 1
ATOM 698 C C . THR A 1 89 ? 7.948 5.468 0.015 1.00 84.38 89 THR A C 1
ATOM 700 O O . THR A 1 89 ? 8.588 5.889 -0.951 1.00 84.38 89 THR A O 1
ATOM 703 N N . GLU A 1 90 ? 8.043 4.209 0.439 1.00 87.50 90 GLU A N 1
ATOM 704 C CA . GLU A 1 90 ? 8.988 3.253 -0.130 1.00 87.50 90 GLU A CA 1
ATOM 705 C C . GLU A 1 90 ? 8.582 2.878 -1.560 1.00 87.50 90 GLU A C 1
ATOM 707 O O . GLU A 1 90 ? 9.432 2.813 -2.450 1.00 87.50 90 GLU A O 1
ATOM 712 N N . GLY A 1 91 ? 7.279 2.754 -1.829 1.00 85.81 91 GLY A N 1
ATOM 713 C CA . GLY A 1 91 ? 6.779 2.518 -3.182 1.00 85.81 91 GLY A CA 1
ATOM 714 C C . GLY A 1 91 ? 7.135 3.642 -4.158 1.00 85.81 91 GLY A C 1
ATOM 715 O O . GLY A 1 91 ? 7.681 3.375 -5.234 1.00 85.81 91 GLY A O 1
ATOM 716 N N . GLN A 1 92 ? 6.929 4.905 -3.766 1.00 84.06 92 GLN A N 1
ATOM 717 C CA . GLN A 1 92 ? 7.330 6.057 -4.581 1.00 84.06 92 GLN A CA 1
ATOM 718 C C . GLN A 1 92 ? 8.847 6.073 -4.814 1.00 84.06 92 GLN A C 1
ATOM 720 O O . GLN A 1 92 ? 9.291 6.306 -5.944 1.00 84.06 92 GLN A O 1
ATOM 725 N N . ALA A 1 93 ? 9.652 5.799 -3.783 1.00 84.44 93 ALA A N 1
ATOM 726 C CA . ALA A 1 93 ? 11.109 5.769 -3.888 1.00 84.44 93 ALA A CA 1
ATOM 727 C C . ALA A 1 93 ? 11.602 4.654 -4.825 1.00 84.44 93 ALA A C 1
ATOM 729 O O . ALA A 1 93 ? 12.461 4.890 -5.677 1.00 84.44 93 ALA A O 1
ATOM 730 N N . GLN A 1 94 ? 11.050 3.441 -4.723 1.00 87.88 94 GLN A N 1
ATOM 731 C CA . GLN A 1 94 ? 11.398 2.318 -5.601 1.00 87.88 94 GLN A CA 1
ATOM 732 C C . GLN A 1 94 ? 11.058 2.607 -7.067 1.00 87.88 94 GLN A C 1
ATOM 734 O O . GLN A 1 94 ? 11.907 2.422 -7.942 1.00 87.88 94 GLN A O 1
ATOM 739 N N . ILE A 1 95 ? 9.852 3.108 -7.350 1.00 86.50 95 ILE A N 1
ATOM 740 C CA . ILE A 1 95 ? 9.439 3.435 -8.721 1.00 86.50 95 ILE A CA 1
ATOM 741 C C . ILE A 1 95 ? 10.258 4.595 -9.295 1.00 86.50 95 ILE A C 1
ATOM 743 O O . ILE A 1 95 ? 10.625 4.552 -10.475 1.00 86.50 95 ILE A O 1
ATOM 747 N N . SER A 1 96 ? 10.579 5.605 -8.483 1.00 85.88 96 SER A N 1
ATOM 748 C CA . SER A 1 96 ? 11.415 6.737 -8.907 1.00 85.88 96 SER A CA 1
ATOM 749 C C . SER A 1 96 ? 12.823 6.264 -9.270 1.00 85.88 96 SER A C 1
ATOM 751 O O . SER A 1 96 ? 13.267 6.519 -10.388 1.00 85.88 96 SER A O 1
ATOM 753 N N . ARG A 1 97 ? 13.458 5.450 -8.411 1.00 87.88 97 ARG A N 1
ATOM 754 C CA . ARG A 1 97 ? 14.774 4.836 -8.675 1.00 87.88 97 ARG A CA 1
ATOM 755 C C . ARG A 1 97 ? 14.785 4.014 -9.967 1.00 87.88 97 ARG A C 1
ATOM 757 O O . ARG A 1 97 ? 15.671 4.190 -10.798 1.00 87.88 97 ARG A O 1
ATOM 764 N N . LEU A 1 98 ? 13.779 3.160 -10.184 1.00 87.31 98 LEU A N 1
ATOM 765 C CA . LEU A 1 98 ? 13.658 2.378 -11.424 1.00 87.31 98 LEU A CA 1
ATOM 766 C C . LEU A 1 98 ? 13.476 3.268 -12.664 1.00 87.31 98 LEU A C 1
ATOM 768 O O . LEU A 1 98 ? 14.014 2.979 -13.732 1.00 87.31 98 LEU A O 1
ATOM 772 N N . THR A 1 99 ? 12.712 4.352 -12.532 1.00 86.06 99 THR A N 1
ATOM 773 C CA . THR A 1 99 ? 12.459 5.295 -13.629 1.00 86.06 99 THR A CA 1
ATOM 774 C C . THR A 1 99 ? 13.717 6.092 -13.975 1.00 86.06 99 THR A C 1
ATOM 776 O O . THR A 1 99 ? 14.016 6.285 -15.153 1.00 86.06 99 THR A O 1
ATOM 779 N N . GLU A 1 100 ? 14.479 6.525 -12.972 1.00 86.12 100 GLU A N 1
ATOM 780 C CA . GLU A 1 100 ? 15.760 7.209 -13.151 1.00 86.12 100 GLU A CA 1
ATOM 781 C C . GLU A 1 100 ? 16.815 6.297 -13.772 1.00 86.12 100 GLU A C 1
ATOM 783 O O . GLU A 1 100 ? 17.480 6.727 -14.706 1.00 86.12 100 GLU A O 1
ATOM 788 N N . GLN A 1 101 ? 16.900 5.027 -13.363 1.00 83.50 101 GLN A N 1
ATOM 789 C CA . GLN A 1 101 ? 17.812 4.046 -13.971 1.00 83.50 101 GLN A CA 1
ATOM 790 C C . GLN A 1 101 ? 17.594 3.889 -15.483 1.00 83.50 101 GLN A C 1
ATOM 792 O O . GLN A 1 101 ? 18.549 3.758 -16.250 1.00 83.50 101 GLN A O 1
ATOM 797 N N . ILE A 1 102 ? 16.336 3.928 -15.936 1.00 80.81 102 ILE A N 1
ATOM 798 C CA . ILE A 1 102 ? 16.009 3.887 -17.369 1.00 80.81 102 ILE A CA 1
ATOM 799 C C . ILE A 1 102 ? 16.445 5.180 -18.074 1.00 80.81 102 ILE A C 1
ATOM 801 O O . ILE A 1 102 ? 16.890 5.124 -19.221 1.00 80.81 102 ILE A O 1
ATOM 805 N N . LYS A 1 103 ? 16.315 6.337 -17.411 1.00 79.12 103 LYS A N 1
ATOM 806 C CA . LYS A 1 103 ? 16.693 7.649 -17.962 1.00 79.12 103 LYS A CA 1
ATOM 807 C C . LYS A 1 103 ? 18.210 7.854 -18.007 1.00 79.12 103 LYS A C 1
ATOM 809 O O . LYS A 1 103 ? 18.708 8.375 -18.999 1.00 79.12 103 LYS A O 1
ATOM 814 N N . SER A 1 104 ? 18.943 7.447 -16.971 1.00 71.50 104 SER A N 1
ATOM 815 C CA . SER A 1 104 ? 20.403 7.595 -16.888 1.00 71.50 104 SER A CA 1
ATOM 816 C C . SER A 1 104 ? 21.138 6.664 -17.849 1.00 71.50 104 SER A C 1
ATOM 818 O O . SER A 1 104 ? 22.176 7.036 -18.382 1.00 71.50 104 SER A O 1
ATOM 820 N N . SER A 1 105 ? 20.533 5.524 -18.195 1.00 62.78 105 SER A N 1
ATOM 821 C CA . SER A 1 105 ? 20.994 4.640 -19.276 1.00 62.78 105 SER A CA 1
ATOM 822 C C . SER A 1 105 ? 20.835 5.254 -20.685 1.00 62.78 105 SER A C 1
ATOM 824 O O . SER A 1 105 ? 20.926 4.529 -21.671 1.00 62.78 105 SER A O 1
ATOM 826 N N . SER A 1 106 ? 20.503 6.551 -20.804 1.00 55.53 106 SER A N 1
ATOM 827 C CA . SER A 1 106 ? 20.314 7.258 -22.080 1.00 55.53 106 SER A CA 1
ATOM 828 C C . SER A 1 106 ? 21.509 8.065 -22.569 1.00 55.53 106 SER A C 1
ATOM 830 O O . SER A 1 106 ? 21.480 8.471 -23.727 1.00 55.53 106 SER A O 1
ATOM 832 N N . LEU A 1 107 ? 22.528 8.288 -21.729 1.00 53.72 107 LEU A N 1
ATOM 833 C CA . LEU A 1 107 ? 23.664 9.130 -22.114 1.00 53.72 107 LEU A CA 1
ATOM 834 C C . LEU A 1 107 ? 24.643 8.436 -23.072 1.00 53.72 107 LEU A C 1
ATOM 836 O O . LEU A 1 107 ? 25.385 9.126 -23.759 1.00 53.72 107 LEU A O 1
ATOM 840 N N . ASP A 1 108 ? 24.581 7.108 -23.155 1.00 54.81 108 ASP A N 1
ATOM 841 C CA . ASP A 1 108 ? 25.345 6.302 -24.099 1.00 54.81 108 ASP A CA 1
ATOM 842 C C . ASP A 1 108 ? 24.389 5.599 -25.084 1.00 54.81 108 ASP A C 1
ATOM 844 O O . ASP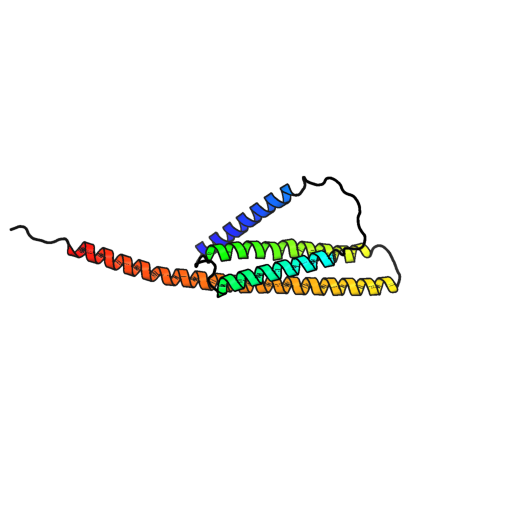 A 1 108 ? 23.441 4.915 -24.695 1.00 54.81 108 ASP A O 1
ATOM 848 N N . GLU A 1 109 ? 24.681 5.787 -26.371 1.00 55.19 109 GLU A N 1
ATOM 849 C CA . GLU A 1 109 ? 24.332 4.939 -27.522 1.00 55.19 109 GLU A CA 1
ATOM 850 C C . GLU A 1 109 ? 23.099 5.235 -28.405 1.00 55.19 109 GLU A C 1
ATOM 852 O O . GLU A 1 109 ? 21.933 4.953 -28.115 1.00 55.19 109 GLU A O 1
ATOM 857 N N . LEU A 1 110 ? 23.451 5.656 -29.625 1.00 55.38 110 LEU A N 1
ATOM 858 C CA . LEU A 1 110 ? 22.763 5.411 -30.888 1.00 55.38 110 LEU A CA 1
ATOM 859 C C . LEU A 1 110 ? 22.975 3.940 -31.326 1.00 55.38 110 LEU A C 1
ATOM 861 O O . LEU A 1 110 ? 23.974 3.635 -31.967 1.00 55.38 110 LEU A O 1
ATOM 865 N N . SER A 1 111 ? 22.043 3.020 -31.033 1.00 59.66 111 SER A N 1
ATOM 866 C CA . SER A 1 111 ? 21.919 1.730 -31.752 1.00 59.66 111 SER A CA 1
ATOM 867 C C . SER A 1 111 ? 20.540 1.070 -31.560 1.00 59.66 111 SER A C 1
ATOM 869 O O . SER A 1 111 ? 19.977 1.037 -30.465 1.00 59.66 111 SER A O 1
ATOM 871 N N . GLY A 1 112 ? 19.963 0.521 -32.637 1.00 64.62 112 GLY A N 1
ATOM 872 C CA . GLY A 1 112 ? 18.567 0.052 -32.694 1.00 64.62 112 GLY A CA 1
ATOM 873 C C . GLY A 1 112 ? 18.216 -1.188 -31.849 1.00 64.62 112 GLY A C 1
ATOM 874 O O . GLY A 1 112 ? 17.033 -1.438 -31.599 1.00 64.62 112 GLY A O 1
ATOM 875 N N . SER A 1 113 ? 19.205 -1.965 -31.390 1.00 68.44 113 SER A N 1
ATOM 876 C CA . SER A 1 113 ? 18.985 -3.117 -30.491 1.00 68.44 113 SER A CA 1
ATOM 877 C C . SER A 1 113 ? 18.734 -2.670 -29.041 1.00 68.44 113 SER A C 1
ATOM 879 O O . SER A 1 113 ? 17.773 -3.114 -28.403 1.00 68.44 113 SER A O 1
ATOM 881 N N . GLU A 1 114 ? 19.517 -1.700 -28.561 1.00 68.12 114 GLU A N 1
ATOM 882 C CA . GLU A 1 114 ? 19.395 -1.119 -27.217 1.00 68.12 114 GLU A CA 1
ATOM 883 C C . GLU A 1 114 ? 18.070 -0.367 -27.027 1.00 68.12 114 GLU A C 1
ATOM 885 O O . GLU A 1 114 ? 17.425 -0.468 -25.979 1.00 68.12 114 GLU A O 1
ATOM 890 N N . GLY A 1 115 ? 17.570 0.291 -28.080 1.00 71.00 115 GLY A N 1
ATOM 891 C CA . GLY A 1 115 ? 16.257 0.946 -28.063 1.00 71.00 115 GLY A CA 1
ATOM 892 C C . GLY A 1 115 ? 15.096 -0.013 -27.755 1.00 71.00 115 GLY A C 1
ATOM 893 O O . GLY A 1 115 ? 14.231 0.297 -26.931 1.00 71.00 115 GLY A O 1
ATOM 894 N N . ARG A 1 116 ? 15.091 -1.219 -28.344 1.00 76.25 116 ARG A N 1
ATOM 895 C CA . ARG A 1 116 ? 14.052 -2.233 -28.071 1.00 76.25 116 ARG A CA 1
ATOM 896 C C . ARG A 1 116 ? 14.155 -2.811 -26.664 1.00 76.25 116 ARG A C 1
ATOM 898 O O . ARG A 1 116 ? 13.128 -3.064 -26.031 1.00 76.25 116 ARG A O 1
ATOM 905 N N . LEU A 1 117 ? 15.370 -3.032 -26.165 1.00 77.44 117 LEU A N 1
ATOM 906 C CA . LEU A 1 117 ? 15.578 -3.518 -24.802 1.00 77.44 117 LEU A CA 1
ATOM 907 C C . LEU A 1 117 ? 15.131 -2.473 -23.769 1.00 77.44 117 LEU A C 1
ATOM 909 O O . LEU A 1 117 ? 14.485 -2.821 -22.777 1.00 77.44 117 LEU A O 1
ATOM 913 N N . ARG A 1 118 ? 15.396 -1.190 -24.035 1.00 75.94 118 ARG A N 1
ATOM 914 C CA . ARG A 1 118 ? 14.937 -0.064 -23.215 1.00 75.94 118 ARG A CA 1
ATOM 915 C C . ARG A 1 118 ? 13.417 0.014 -23.147 1.00 75.94 118 ARG A C 1
ATOM 917 O O . ARG A 1 118 ? 12.876 0.161 -22.053 1.00 75.94 118 ARG A O 1
ATOM 924 N N . GLU A 1 119 ? 12.727 -0.134 -24.274 1.00 80.94 119 GLU A N 1
ATOM 925 C CA . GLU A 1 119 ? 11.262 -0.097 -24.290 1.00 80.94 119 GLU A CA 1
ATOM 926 C C . GLU A 1 119 ? 10.655 -1.251 -23.479 1.00 80.94 119 GLU A C 1
ATOM 928 O O . GLU A 1 119 ? 9.752 -1.042 -22.669 1.00 80.94 119 GLU A O 1
ATOM 933 N N . LYS A 1 120 ? 11.237 -2.455 -23.567 1.00 82.94 120 LYS A N 1
ATOM 934 C CA . LYS A 1 120 ? 10.850 -3.584 -22.703 1.00 82.94 120 LYS A CA 1
ATOM 935 C C . LYS A 1 120 ? 11.054 -3.278 -21.214 1.00 82.94 120 LYS A C 1
ATOM 937 O O . LYS A 1 120 ? 10.193 -3.614 -20.400 1.00 82.94 120 LYS A O 1
ATOM 942 N N . ARG A 1 121 ? 12.166 -2.631 -20.836 1.00 83.12 121 ARG A N 1
ATOM 943 C CA . ARG A 1 121 ? 12.422 -2.215 -19.441 1.00 83.12 121 ARG A CA 1
ATOM 944 C C . ARG A 1 121 ? 11.416 -1.156 -18.977 1.00 83.12 121 ARG A C 1
ATOM 946 O O . ARG A 1 121 ? 10.891 -1.276 -17.873 1.00 83.12 121 ARG A O 1
ATOM 953 N N . ARG A 1 122 ? 11.093 -0.173 -19.826 1.00 85.81 122 ARG A N 1
ATOM 954 C CA . ARG A 1 122 ? 10.067 0.853 -19.564 1.00 85.81 122 ARG A CA 1
ATOM 955 C C . ARG A 1 122 ? 8.700 0.222 -19.313 1.00 85.81 122 ARG A C 1
ATOM 957 O O . ARG A 1 122 ? 8.091 0.499 -18.282 1.00 85.81 122 ARG A O 1
ATOM 964 N N . ALA A 1 123 ? 8.266 -0.676 -20.195 1.00 86.44 123 ALA A N 1
ATOM 965 C CA . ALA A 1 123 ? 7.011 -1.404 -20.041 1.00 86.44 123 ALA A CA 1
ATOM 966 C C . ALA A 1 123 ? 6.980 -2.241 -18.748 1.00 86.44 123 ALA A C 1
ATOM 968 O O . ALA A 1 123 ? 5.974 -2.261 -18.043 1.00 86.44 123 ALA A O 1
ATOM 969 N N . ALA A 1 124 ? 8.091 -2.885 -18.377 1.00 87.62 124 ALA A N 1
ATOM 970 C CA . ALA A 1 124 ? 8.170 -3.636 -17.125 1.00 87.62 124 ALA A CA 1
ATOM 971 C C . ALA A 1 124 ? 8.027 -2.737 -15.881 1.00 87.62 124 ALA A C 1
ATOM 973 O O . ALA A 1 124 ? 7.332 -3.114 -14.938 1.00 87.62 124 ALA A O 1
ATOM 974 N N . VAL A 1 125 ? 8.644 -1.550 -15.873 1.00 88.56 125 VAL A N 1
ATOM 975 C CA . VAL A 1 125 ? 8.490 -0.577 -14.776 1.00 88.56 125 VAL A CA 1
ATOM 976 C C . VAL A 1 125 ? 7.067 -0.021 -14.717 1.00 88.56 125 VAL A C 1
ATOM 978 O O . VAL A 1 125 ? 6.536 0.156 -13.624 1.00 88.56 125 VAL A O 1
ATOM 981 N N . GLU A 1 126 ? 6.413 0.185 -15.863 1.00 88.75 126 GLU A N 1
ATOM 982 C CA . GLU A 1 126 ? 4.998 0.573 -15.925 1.00 88.75 126 GLU A CA 1
ATOM 983 C C . GLU A 1 126 ? 4.091 -0.447 -15.228 1.00 88.75 126 GLU A C 1
ATOM 985 O O . GLU A 1 126 ? 3.231 -0.076 -14.434 1.00 88.75 126 GLU A O 1
ATOM 990 N N . VAL A 1 127 ? 4.310 -1.743 -15.470 1.00 91.62 127 VAL A N 1
ATOM 991 C CA . VAL A 1 127 ? 3.545 -2.816 -14.813 1.00 91.62 127 VAL A CA 1
ATOM 992 C C . VAL A 1 127 ? 3.732 -2.779 -13.295 1.00 91.62 127 VAL A C 1
ATOM 994 O O . VAL A 1 127 ? 2.754 -2.876 -12.553 1.00 91.62 127 VAL A O 1
ATOM 997 N N . LEU A 1 128 ? 4.969 -2.596 -12.820 1.00 90.81 128 LEU A N 1
ATOM 998 C CA . LEU A 1 128 ? 5.247 -2.469 -11.385 1.00 90.81 128 LEU A CA 1
ATOM 999 C C . LEU A 1 128 ? 4.575 -1.232 -10.791 1.00 90.81 128 LEU A C 1
ATOM 1001 O O . LEU A 1 128 ? 3.982 -1.316 -9.718 1.00 90.81 128 LEU A O 1
ATOM 1005 N N . ARG A 1 129 ? 4.612 -0.106 -11.510 1.00 88.75 129 ARG A N 1
ATOM 1006 C CA . ARG A 1 129 ? 3.959 1.131 -11.089 1.00 88.75 129 ARG A CA 1
ATOM 1007 C C . ARG A 1 129 ? 2.452 0.949 -10.972 1.00 88.75 129 ARG A C 1
ATOM 1009 O O . ARG A 1 129 ? 1.893 1.333 -9.952 1.00 88.75 129 ARG A O 1
ATOM 1016 N N . LYS A 1 130 ? 1.797 0.350 -11.969 1.00 89.50 130 LYS A N 1
ATOM 1017 C CA . LYS A 1 130 ? 0.352 0.075 -11.924 1.00 89.50 130 LYS A CA 1
ATOM 1018 C C . LYS A 1 130 ? -0.015 -0.802 -10.732 1.00 89.50 130 LYS A C 1
ATOM 1020 O O . LYS A 1 130 ? -0.914 -0.450 -9.978 1.00 89.50 130 LYS A O 1
ATOM 1025 N N . ARG A 1 131 ? 0.735 -1.885 -10.514 1.00 94.19 131 ARG A N 1
ATOM 1026 C CA . ARG A 1 131 ? 0.511 -2.788 -9.379 1.00 94.19 131 ARG A CA 1
ATOM 1027 C C . ARG A 1 131 ? 0.697 -2.090 -8.031 1.00 94.19 131 ARG A C 1
ATOM 1029 O O . ARG A 1 131 ? -0.079 -2.311 -7.111 1.00 94.19 131 ARG A O 1
ATOM 1036 N N . TRP A 1 132 ? 1.701 -1.226 -7.912 1.00 92.25 132 TRP A N 1
ATOM 1037 C CA . TRP A 1 132 ? 1.893 -0.403 -6.720 1.00 92.25 132 TRP A CA 1
ATOM 1038 C C . TRP A 1 132 ? 0.696 0.527 -6.455 1.00 92.25 132 TRP A C 1
ATOM 1040 O O . TRP A 1 132 ? 0.193 0.561 -5.333 1.00 92.25 132 TRP A O 1
ATOM 1050 N N . HIS A 1 133 ? 0.194 1.222 -7.483 1.00 88.81 133 HIS A N 1
ATOM 1051 C CA . HIS A 1 133 ? -0.991 2.082 -7.350 1.00 88.81 133 HIS A CA 1
ATOM 1052 C C . HIS A 1 133 ? -2.234 1.287 -6.941 1.00 88.81 133 HIS A C 1
ATOM 1054 O O . HIS A 1 133 ? -3.011 1.755 -6.115 1.00 88.81 133 HIS A O 1
ATOM 1060 N N . GLU A 1 134 ? -2.415 0.081 -7.477 1.00 89.69 134 GLU A N 1
ATOM 1061 C CA . GLU A 1 134 ? -3.515 -0.804 -7.090 1.00 89.69 134 GLU A CA 1
ATOM 1062 C C . GLU A 1 134 ? -3.445 -1.180 -5.602 1.00 89.69 134 GLU A C 1
ATOM 1064 O O . GLU A 1 134 ? -4.440 -1.060 -4.890 1.00 89.69 134 GLU A O 1
ATOM 1069 N N . LEU A 1 135 ? -2.262 -1.545 -5.091 1.00 91.00 135 LEU A N 1
ATOM 1070 C CA . LEU A 1 135 ? -2.072 -1.814 -3.659 1.00 91.00 135 LEU A CA 1
ATOM 1071 C C . LEU A 1 135 ? -2.338 -0.573 -2.798 1.00 91.00 135 LEU A C 1
ATOM 1073 O O . LEU A 1 135 ? -2.947 -0.689 -1.735 1.00 91.00 135 LEU A O 1
ATOM 1077 N N . TYR A 1 136 ? -1.938 0.612 -3.264 1.00 87.50 136 TYR A N 1
ATOM 1078 C CA . TYR A 1 136 ? -2.246 1.869 -2.586 1.00 87.50 136 TYR A CA 1
ATOM 1079 C C . TYR A 1 136 ? -3.759 2.122 -2.509 1.00 87.50 136 TYR A C 1
ATOM 1081 O O . TYR A 1 136 ? -4.279 2.383 -1.424 1.00 87.50 136 T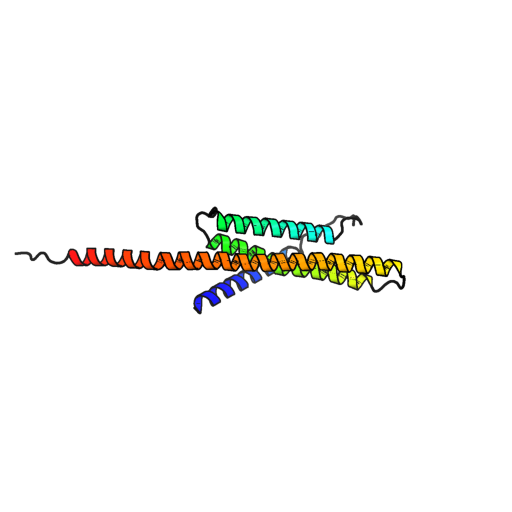YR A O 1
ATOM 1089 N N . LEU A 1 137 ? -4.491 1.962 -3.615 1.00 84.94 137 LEU A N 1
ATOM 1090 C CA . LEU A 1 137 ? -5.951 2.098 -3.635 1.00 84.94 137 LEU A CA 1
ATOM 1091 C C . LEU A 1 137 ? -6.638 1.067 -2.730 1.00 84.94 137 LEU A C 1
ATOM 1093 O O . LEU A 1 137 ? -7.513 1.429 -1.944 1.00 84.94 137 LEU A O 1
ATOM 1097 N N . ASN A 1 138 ? -6.202 -0.193 -2.773 1.00 89.31 138 ASN A N 1
ATOM 1098 C CA . ASN A 1 138 ? -6.728 -1.245 -1.902 1.00 89.31 138 ASN A CA 1
ATOM 1099 C C . ASN A 1 138 ? -6.494 -0.913 -0.422 1.00 89.31 138 ASN A C 1
ATOM 1101 O O . ASN A 1 138 ? -7.391 -1.092 0.404 1.00 89.31 138 ASN A O 1
ATOM 1105 N N . SER A 1 139 ? -5.326 -0.352 -0.089 1.00 91.25 139 SER A N 1
ATOM 1106 C CA . SER A 1 139 ? -5.040 0.115 1.269 1.00 91.25 139 SER A CA 1
ATOM 1107 C C . SER A 1 139 ? -6.016 1.213 1.713 1.00 91.25 139 SER A C 1
ATOM 1109 O O . SER A 1 139 ? -6.536 1.137 2.822 1.00 91.25 139 SER A O 1
ATOM 1111 N N . LEU A 1 140 ? -6.359 2.173 0.847 1.00 87.31 140 LEU A N 1
ATOM 1112 C CA . LEU A 1 140 ? -7.327 3.230 1.161 1.00 87.31 140 LEU A CA 1
ATOM 1113 C C . LEU A 1 140 ? -8.741 2.677 1.368 1.00 87.31 140 LEU A C 1
ATOM 1115 O O . LEU A 1 140 ? -9.433 3.070 2.306 1.00 87.31 140 LEU A O 1
ATOM 1119 N N . VAL A 1 141 ? -9.166 1.729 0.530 1.00 87.25 141 VAL A N 1
ATOM 1120 C CA . VAL A 1 141 ? -10.466 1.058 0.685 1.00 87.25 141 VAL A CA 1
ATOM 1121 C C . VAL A 1 141 ? -10.539 0.319 2.021 1.00 87.25 141 VAL A C 1
ATOM 1123 O O . VAL A 1 141 ? -11.556 0.390 2.713 1.00 87.25 141 VAL A O 1
ATOM 1126 N N . LEU A 1 142 ? -9.466 -0.370 2.414 1.00 91.25 142 LEU A N 1
ATOM 1127 C CA . LEU A 1 142 ? -9.390 -1.026 3.716 1.00 91.25 142 LEU A CA 1
ATOM 1128 C C . LEU A 1 142 ? -9.461 -0.014 4.868 1.00 91.25 142 LEU A C 1
ATOM 1130 O O . LEU A 1 142 ? -10.186 -0.257 5.831 1.00 91.25 142 LEU A O 1
ATOM 1134 N N . GLN A 1 143 ? -8.791 1.135 4.747 1.00 90.56 143 GLN A N 1
ATOM 1135 C CA . GLN A 1 143 ? -8.867 2.205 5.742 1.00 90.56 143 GLN A CA 1
ATOM 1136 C C . GLN A 1 143 ? -10.315 2.634 5.994 1.00 90.56 143 GLN A C 1
ATOM 1138 O O . GLN A 1 143 ? -10.759 2.658 7.140 1.00 90.56 14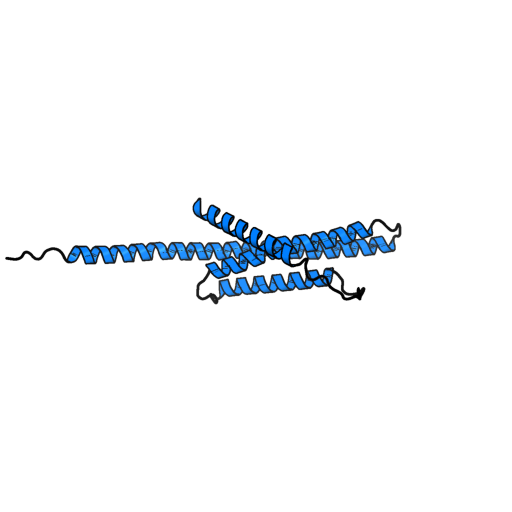3 GLN A O 1
ATOM 1143 N N . LEU A 1 144 ? -11.072 2.898 4.923 1.00 86.00 144 LEU A N 1
ATOM 1144 C CA . LEU A 1 144 ? -12.479 3.294 5.017 1.00 86.00 144 LEU A CA 1
ATOM 1145 C C . LEU A 1 144 ? -13.321 2.231 5.729 1.00 86.00 144 LEU A C 1
ATOM 1147 O O . LEU A 1 144 ? -14.149 2.564 6.573 1.00 86.00 144 LEU A O 1
ATOM 1151 N N . LYS A 1 145 ? -13.084 0.945 5.442 1.00 91.06 145 LYS A N 1
ATOM 1152 C CA . LYS A 1 145 ? -13.788 -0.162 6.109 1.00 91.06 145 LYS A CA 1
ATOM 1153 C C . LYS A 1 145 ? -13.460 -0.244 7.602 1.00 91.06 145 LYS A C 1
ATOM 1155 O O . LYS A 1 145 ? -14.354 -0.514 8.402 1.00 91.06 145 LYS A O 1
ATOM 1160 N N . ILE A 1 146 ? -12.196 -0.044 7.984 1.00 89.50 146 ILE A N 1
ATOM 1161 C CA . ILE A 1 146 ? -11.783 -0.037 9.395 1.00 89.50 146 ILE A CA 1
ATOM 1162 C C . ILE A 1 146 ? -12.441 1.144 10.118 1.00 89.50 146 ILE A C 1
ATOM 1164 O O . ILE A 1 146 ? -13.008 0.962 11.194 1.00 89.50 146 ILE A O 1
ATOM 1168 N N . GLU A 1 147 ? -12.404 2.332 9.515 1.00 88.25 147 GLU A N 1
ATOM 1169 C CA . GLU A 1 147 ? -12.985 3.554 10.075 1.00 88.25 147 GLU A CA 1
ATOM 1170 C C . GLU A 1 147 ? -14.511 3.460 10.226 1.00 88.25 147 GLU A C 1
ATOM 1172 O O . GLU A 1 147 ? -15.026 3.832 11.278 1.00 88.25 147 GLU A O 1
ATOM 1177 N N . ASP A 1 148 ? -15.230 2.903 9.244 1.00 87.81 148 ASP A N 1
ATOM 1178 C CA . ASP A 1 148 ? -16.682 2.681 9.333 1.00 87.81 148 ASP A CA 1
ATOM 1179 C C . ASP A 1 148 ? -17.040 1.760 10.508 1.00 87.81 148 ASP A C 1
ATOM 1181 O O . ASP A 1 148 ? -17.914 2.082 11.313 1.00 87.81 148 ASP A O 1
ATOM 1185 N N . ARG A 1 149 ? -16.311 0.648 10.685 1.00 88.94 149 ARG A N 1
ATOM 1186 C CA . ARG A 1 149 ? -16.531 -0.243 11.837 1.00 88.94 149 ARG A CA 1
ATOM 1187 C C . ARG A 1 149 ? -16.217 0.428 13.168 1.00 88.94 149 ARG A C 1
ATOM 1189 O O . ARG A 1 149 ? -16.907 0.173 14.152 1.00 88.94 149 ARG A O 1
ATOM 1196 N N . LEU A 1 150 ? -15.185 1.265 13.208 1.00 86.88 150 LEU A N 1
ATOM 1197 C CA . LEU A 1 150 ? -14.790 1.978 14.418 1.00 86.88 150 LEU A CA 1
ATOM 1198 C C . LEU A 1 150 ? -15.843 3.028 14.803 1.00 86.88 150 LEU A C 1
ATOM 1200 O O . LEU A 1 150 ? -16.203 3.117 15.974 1.00 86.88 150 LEU A O 1
ATOM 1204 N N . ASN A 1 151 ? -16.395 3.746 13.822 1.00 84.31 151 ASN A N 1
ATOM 1205 C CA . ASN A 1 151 ? -17.491 4.690 14.036 1.00 84.31 151 ASN A CA 1
ATOM 1206 C C . ASN A 1 151 ? -18.755 3.980 14.548 1.00 84.31 151 ASN A C 1
ATOM 1208 O O . ASN A 1 151 ? -19.319 4.413 15.548 1.00 84.31 151 ASN A O 1
ATOM 1212 N N . ARG A 1 152 ? -19.149 2.845 13.948 1.00 87.00 152 ARG A N 1
ATOM 1213 C CA . ARG A 1 152 ? -20.301 2.049 14.421 1.00 87.00 152 ARG A CA 1
ATOM 1214 C C . ARG A 1 152 ? -20.125 1.565 15.861 1.00 87.00 152 ARG A C 1
ATOM 1216 O O . ARG A 1 152 ? -21.026 1.724 16.674 1.00 87.00 152 ARG A O 1
ATOM 1223 N N . ALA A 1 153 ? -18.945 1.044 16.201 1.00 82.88 153 ALA A N 1
ATOM 1224 C CA . ALA A 1 153 ? -18.651 0.600 17.564 1.00 82.88 153 ALA A CA 1
ATOM 1225 C C . ALA A 1 153 ? -18.719 1.754 18.587 1.00 82.88 153 ALA A C 1
ATOM 1227 O O . ALA A 1 153 ? -19.144 1.561 19.726 1.00 82.88 153 ALA A O 1
ATOM 1228 N N . GLN A 1 154 ? -18.319 2.967 18.190 1.00 76.94 154 GLN A N 1
ATOM 1229 C CA . GLN A 1 154 ? -18.452 4.162 19.028 1.00 76.94 154 GLN A CA 1
ATOM 1230 C C . GLN A 1 154 ? -19.915 4.594 19.184 1.00 76.94 154 GLN A C 1
ATOM 1232 O O . GLN A 1 154 ? -20.340 4.896 20.301 1.00 76.94 154 GLN A O 1
ATOM 1237 N N . GLU A 1 155 ? -20.692 4.580 18.102 1.00 78.62 155 GLU A N 1
ATOM 1238 C CA . GLU A 1 155 ? -22.122 4.900 18.116 1.00 78.62 155 GLU A CA 1
ATOM 1239 C C . GLU A 1 155 ? -22.934 3.922 18.974 1.00 78.62 155 GLU A C 1
ATOM 1241 O O . GLU A 1 155 ? -23.802 4.365 19.717 1.00 78.62 155 GLU A O 1
ATOM 1246 N N . GLU A 1 156 ? -22.620 2.625 18.967 1.00 75.00 156 GLU A N 1
ATOM 1247 C CA . GLU A 1 156 ? -23.279 1.614 19.813 1.00 75.00 156 GLU A CA 1
ATOM 1248 C C . GLU A 1 156 ? -22.940 1.765 21.309 1.00 75.00 156 GLU A C 1
ATOM 1250 O O . GLU A 1 156 ? -23.760 1.463 22.180 1.00 75.00 156 GLU A O 1
ATOM 1255 N N . SER A 1 157 ? -21.750 2.280 21.633 1.00 65.25 157 SER A N 1
ATOM 1256 C CA . SER A 1 157 ? -21.307 2.482 23.022 1.00 65.25 157 SER A CA 1
ATOM 1257 C C . SER A 1 157 ? -21.994 3.664 23.730 1.00 65.25 157 SER A C 1
ATOM 1259 O O . SER A 1 157 ? -22.166 3.654 24.953 1.00 65.25 157 SER A O 1
ATOM 1261 N N . LEU A 1 158 ? -22.427 4.676 22.971 1.00 59.38 158 LEU A N 1
ATOM 1262 C CA . LEU A 1 158 ? -23.009 5.921 23.488 1.00 59.38 158 LEU A CA 1
ATOM 1263 C C . LEU A 1 158 ? -24.397 5.724 24.146 1.00 59.38 158 LEU A C 1
ATOM 1265 O O . LEU A 1 158 ? -24.591 6.203 25.268 1.00 59.38 158 LEU A O 1
ATOM 1269 N N . PRO A 1 159 ? -25.354 4.988 23.543 1.00 58.50 159 PRO A N 1
ATOM 1270 C CA . PRO A 1 159 ? -26.633 4.662 24.172 1.00 58.50 159 PRO A CA 1
ATOM 1271 C C . PRO A 1 159 ? -26.490 3.792 25.423 1.00 58.50 159 PRO A C 1
ATOM 1273 O O . PRO A 1 159 ? -27.269 3.958 26.362 1.00 58.50 159 PRO A O 1
ATOM 1276 N N . ALA A 1 160 ? -25.517 2.876 25.463 1.00 57.75 160 ALA A N 1
ATOM 1277 C CA . ALA A 1 160 ? -25.316 1.972 26.597 1.00 57.75 160 ALA A CA 1
ATOM 1278 C C . ALA A 1 160 ? -24.906 2.732 27.870 1.00 57.75 160 ALA A C 1
ATOM 1280 O O . ALA A 1 160 ? -25.438 2.474 28.951 1.00 57.75 160 ALA A O 1
ATOM 1281 N N . LEU A 1 161 ? -24.033 3.734 27.729 1.00 56.66 161 LEU A N 1
ATOM 1282 C CA . LEU A 1 161 ? -23.622 4.607 28.832 1.00 56.66 161 LEU A CA 1
ATOM 1283 C C . LEU A 1 161 ? -24.755 5.525 29.314 1.00 56.66 161 LEU A C 1
ATOM 1285 O O . LEU A 1 161 ? -24.878 5.769 30.514 1.00 56.66 161 LEU A O 1
ATOM 1289 N N . LEU A 1 162 ? -25.617 6.002 28.408 1.00 58.69 162 LEU A N 1
ATOM 1290 C CA . LEU A 1 162 ? -26.787 6.807 28.779 1.00 58.69 162 LEU A CA 1
ATOM 1291 C C . LEU A 1 162 ? -27.836 5.988 29.547 1.00 58.69 162 LEU A C 1
ATOM 1293 O O . LEU A 1 162 ? -28.349 6.461 30.562 1.00 58.69 162 LEU A O 1
ATOM 1297 N N . HIS A 1 163 ? -28.102 4.746 29.132 1.00 58.03 163 HIS A N 1
ATOM 1298 C CA . HIS A 1 163 ? -29.008 3.851 29.861 1.00 58.03 163 HIS A CA 1
ATOM 1299 C C . HIS A 1 163 ? -28.439 3.413 31.218 1.00 58.03 163 HIS A C 1
ATOM 1301 O O . HIS A 1 163 ? -29.191 3.280 32.183 1.00 58.03 163 HIS A O 1
ATOM 1307 N N . GLN A 1 164 ? -27.121 3.217 31.326 1.00 55.44 164 GLN A N 1
ATOM 1308 C CA . GLN A 1 164 ? -26.477 2.913 32.606 1.00 55.44 164 GLN A CA 1
ATOM 1309 C C . GLN A 1 164 ? -26.590 4.090 33.586 1.00 55.44 164 GLN A C 1
ATOM 1311 O O . GLN A 1 164 ? -26.910 3.881 34.754 1.00 55.44 164 GLN A O 1
ATOM 1316 N N . ARG A 1 165 ? -26.418 5.325 33.100 1.00 54.25 165 ARG A N 1
ATOM 1317 C CA . ARG A 1 165 ? -26.550 6.545 33.909 1.00 54.25 165 ARG A CA 1
ATOM 1318 C C . ARG A 1 165 ? -27.979 6.772 34.418 1.00 54.25 165 ARG A C 1
ATOM 1320 O O . ARG A 1 165 ? -28.169 7.094 35.585 1.00 54.25 165 ARG A O 1
ATOM 1327 N N . GLN A 1 166 ? -28.991 6.527 33.584 1.00 54.03 166 GLN A N 1
ATOM 1328 C CA . GLN A 1 166 ? -30.395 6.650 34.003 1.00 54.03 166 GLN A CA 1
ATOM 1329 C C . GLN A 1 166 ? -30.798 5.635 35.087 1.00 54.03 166 GLN A C 1
ATOM 1331 O O . GLN A 1 166 ? -31.617 5.955 35.951 1.00 54.03 166 GLN A O 1
ATOM 1336 N N . ARG A 1 167 ? -30.209 4.429 35.089 1.00 55.47 167 ARG A N 1
ATOM 1337 C CA . ARG A 1 167 ? -30.443 3.438 36.156 1.00 55.47 167 ARG A CA 1
ATOM 1338 C C . ARG A 1 167 ? -29.828 3.871 37.486 1.00 55.47 167 ARG A C 1
ATOM 1340 O O . ARG A 1 167 ? -30.513 3.821 38.501 1.00 55.47 167 ARG A O 1
ATOM 1347 N N . THR A 1 168 ? -28.593 4.373 37.473 1.00 58.56 168 THR A N 1
ATOM 1348 C CA . THR A 1 168 ? -27.919 4.817 38.705 1.00 58.56 168 THR A CA 1
ATOM 1349 C C . THR A 1 168 ? -28.566 6.054 39.331 1.00 58.56 168 THR A C 1
ATOM 1351 O O . THR A 1 168 ? -28.559 6.201 40.553 1.00 58.56 168 THR A O 1
ATOM 1354 N N . ASP A 1 169 ? -29.149 6.934 38.514 1.00 54.75 169 ASP A N 1
ATOM 1355 C CA . ASP A 1 169 ? -29.838 8.131 39.007 1.00 54.75 169 ASP A CA 1
ATOM 1356 C C . ASP A 1 169 ? -31.228 7.794 39.588 1.00 54.75 169 ASP A C 1
ATOM 1358 O O . ASP A 1 169 ? -31.654 8.398 40.575 1.00 54.75 169 ASP A O 1
ATOM 1362 N N . SER A 1 170 ? -31.901 6.767 39.054 1.00 55.94 170 SER A N 1
ATOM 1363 C CA . SER A 1 170 ? -33.192 6.285 39.573 1.00 55.94 170 SER A CA 1
ATOM 1364 C C . SER A 1 170 ? -33.055 5.560 40.920 1.00 55.94 170 SER A C 1
ATOM 1366 O O . SER A 1 170 ? -33.898 5.732 41.798 1.00 55.94 170 SER A O 1
ATOM 1368 N N . GLU A 1 171 ? -31.972 4.803 41.132 1.00 51.31 171 GLU A N 1
ATOM 1369 C CA . GLU A 1 171 ? -31.701 4.126 42.413 1.00 51.31 171 GLU A CA 1
ATOM 1370 C C . GLU A 1 171 ? -31.346 5.112 43.538 1.00 51.31 171 GLU A C 1
ATOM 1372 O O . GLU A 1 171 ? -31.743 4.912 44.686 1.00 51.31 171 GLU A O 1
ATOM 1377 N N . LYS A 1 172 ? -30.675 6.228 43.219 1.00 52.25 172 LYS A N 1
ATOM 1378 C CA . LYS A 1 172 ? -30.387 7.294 44.195 1.00 52.25 172 LYS A CA 1
ATOM 1379 C C . LYS A 1 172 ? -31.611 8.127 44.575 1.00 52.25 172 LYS A C 1
ATOM 1381 O O . LYS A 1 172 ? -31.675 8.612 45.702 1.00 52.25 172 LYS A O 1
ATOM 1386 N N . SER A 1 173 ? -32.584 8.283 43.677 1.00 53.38 173 SER A N 1
ATOM 1387 C CA . SER A 1 173 ? -33.807 9.044 43.963 1.00 53.38 173 SER A CA 1
ATOM 1388 C C . SER A 1 173 ? -34.818 8.278 44.832 1.00 53.38 173 SER A C 1
ATOM 1390 O O . SER A 1 173 ? -35.731 8.900 45.371 1.00 53.38 173 SER A O 1
ATOM 1392 N N . GLY A 1 174 ? -34.677 6.956 44.986 1.00 52.31 174 GLY A N 1
ATOM 1393 C CA . GLY A 1 174 ? -35.610 6.112 45.746 1.00 52.31 174 GLY A CA 1
ATOM 1394 C C . GLY A 1 174 ? -35.305 5.943 47.242 1.00 52.31 174 GLY A C 1
ATOM 1395 O O . GLY A 1 174 ? -36.131 5.386 47.957 1.00 52.31 174 GLY A O 1
ATOM 1396 N N . GLN A 1 175 ? -34.147 6.401 47.739 1.00 51.81 175 GLN A N 1
ATOM 1397 C CA . GLN A 1 175 ? -33.704 6.153 49.127 1.00 51.81 175 GLN A CA 1
ATOM 1398 C C . GLN A 1 175 ? 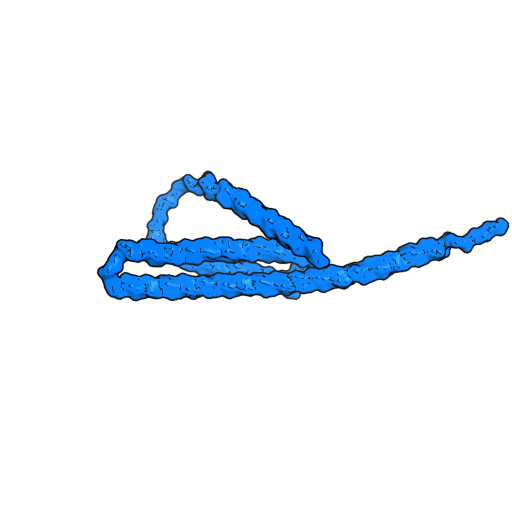-33.927 7.312 50.117 1.00 51.81 175 GLN A C 1
ATOM 1400 O O . GLN A 1 175 ? -33.572 7.189 51.287 1.00 51.81 175 GLN A O 1
ATOM 1405 N N . GLY A 1 176 ? -34.531 8.424 49.699 1.00 51.81 176 GLY A N 1
ATOM 1406 C CA . GLY A 1 176 ? -34.706 9.605 50.549 1.00 51.81 176 GLY A CA 1
ATOM 1407 C C . GLY A 1 176 ? -36.164 9.966 50.796 1.00 51.81 176 GLY A C 1
ATOM 1408 O O . GLY A 1 176 ? -36.628 10.928 50.202 1.00 51.81 176 GLY A O 1
ATOM 1409 N N . ASN A 1 177 ? -36.880 9.203 51.629 1.00 49.84 177 ASN A N 1
ATOM 1410 C CA . ASN A 1 177 ? -37.936 9.721 52.519 1.00 49.84 177 ASN A CA 1
ATOM 1411 C C . ASN A 1 177 ? -38.567 8.584 53.339 1.00 49.84 177 ASN A C 1
ATOM 1413 O O . ASN A 1 177 ? -39.575 7.998 52.954 1.00 49.84 177 ASN A O 1
ATOM 1417 N N . ALA A 1 178 ? -37.989 8.310 54.507 1.00 52.41 178 ALA A N 1
ATOM 1418 C CA . ALA A 1 178 ? -38.721 7.725 55.624 1.00 52.41 178 ALA A CA 1
ATOM 1419 C C . ALA A 1 178 ? -38.890 8.837 56.676 1.00 52.41 178 ALA A C 1
ATOM 1421 O O . ALA A 1 178 ? -37.876 9.330 57.176 1.00 52.41 178 ALA A O 1
ATOM 1422 N N . PRO A 1 179 ? -40.118 9.293 56.985 1.00 50.47 179 PRO A N 1
ATOM 1423 C CA . PRO A 1 179 ? -40.322 10.271 58.040 1.00 50.47 179 PRO A CA 1
ATOM 1424 C C . PRO A 1 179 ? -40.216 9.552 59.390 1.00 50.47 179 PRO A C 1
ATOM 1426 O O . PRO A 1 179 ? -40.971 8.623 59.672 1.00 50.47 179 PRO A O 1
ATOM 1429 N N . LEU A 1 180 ? -39.246 9.961 60.208 1.00 46.78 180 LEU A N 1
ATOM 1430 C CA . LEU A 1 180 ? -39.155 9.548 61.606 1.00 46.78 180 LEU A CA 1
ATOM 1431 C C . LEU A 1 180 ? -40.338 10.175 62.362 1.00 46.78 180 LEU A C 1
ATOM 1433 O O . LEU A 1 180 ? -40.483 11.398 62.364 1.00 46.78 180 LEU A O 1
ATOM 1437 N N . SER A 1 181 ? -41.199 9.313 62.910 1.00 56.12 181 SER A N 1
ATOM 1438 C CA . SER A 1 181 ? -42.268 9.662 63.861 1.00 56.12 181 SER A CA 1
ATOM 1439 C C . SER A 1 181 ? -41.720 9.825 65.271 1.00 56.12 181 SER A C 1
ATOM 1441 O O . SER A 1 181 ? -40.712 9.149 65.580 1.00 56.12 181 SER A O 1
#

Radius of 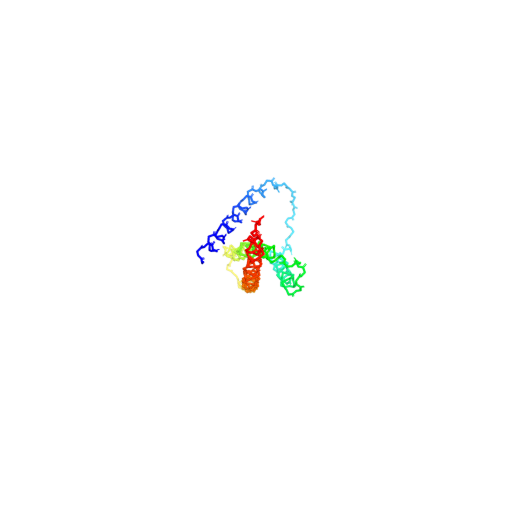gyration: 26.92 Å; chains: 1; bounding box: 75×32×97 Å

pLDDT: mean 70.87, std 19.75, range [30.39, 97.75]

Organism: NCBI:txid2018661

Sequence (181 aa):
MPLQIGLRLKTISSAMEQLRLRSTNTTNTATSDSEWSTRSQPSCSVRSWLHSIERQLKDLEKRLLTGQTGGNLTKLLADHQVLQLEIQTEGQAQISRLTEQIKSSSLDELSGSEGRLREKRRAAVEVLRKRWHELYLNSLVLQLKIEDRLNRAQEESLPALLHQRQRTDSEKSGQGNAPLS

Foldseek 3Di:
DVVVVVVVVVLVVVLVVVVVVVVVVVVPPDDDDDDPPVPCDLLVVLVVVLVVLVVQLVVLVCCLVVVVVVPPLVVSLVSLVNSLCCLVPVVVVSLVVLVVVLVVVPPDDDDDVVVVVSVVSVVSSVVSNVSSVVSNVSSVVSNVSSVVVVVVVVVVVVVVVVVVVVVVVVVVVPPPDDDDD